Protein AF-A0A6G0VU64-F1 (afdb_monomer)

pLDDT: mean 77.58, std 1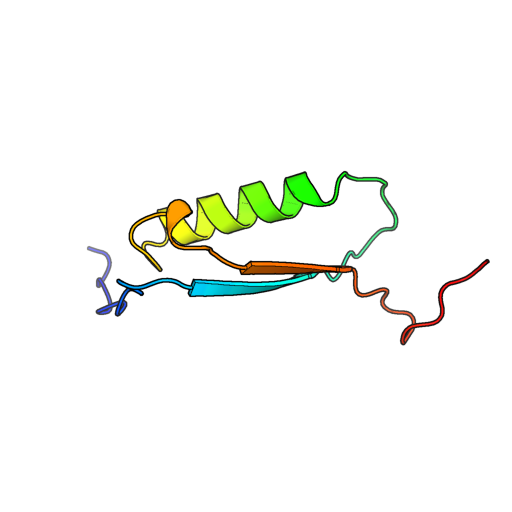6.74, range [32.91, 95.25]

Mean predicted aligned error: 9.25 Å

InterPro domains:
  IPR008822 Holliday junction resolvase RusA-like [PF05866] (3-63)
  IPR036614 Holliday junction resolvase RusA-like superfamily [G3DSA:3.30.1330.70] (1-68)
  IPR036614 Holliday junction resolvase RusA-like superfamily [SSF103084] (6-62)

Radius of gyration: 15.39 Å; Cα contacts (8 Å, |Δi|>4): 65; chains: 1; bounding box: 52×20×31 Å

Secondary structure (DSSP, 8-state):
---------B-S-EEEEEEEE-SS-----HHHHHHHHHHHHHHTTSBS-GGGEEEEEEEEE-TTTT----

Struct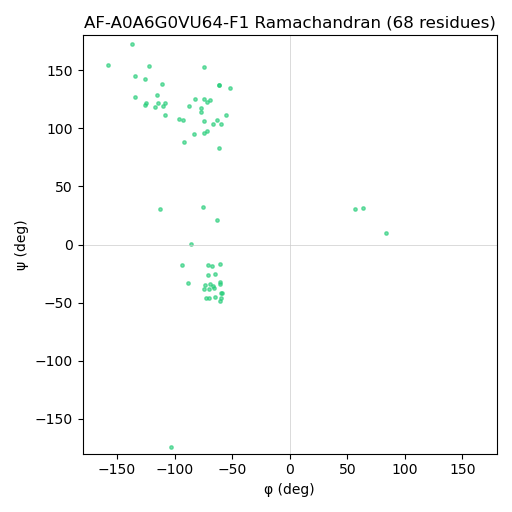ure (mmCIF, N/CA/C/O backbone):
data_AF-A0A6G0VU64-F1
#
_entry.id   AF-A0A6G0VU64-F1
#
loop_
_atom_site.group_PDB
_atom_site.id
_atom_site.type_symbol
_atom_site.label_atom_id
_atom_site.label_alt_id
_atom_site.label_comp_id
_atom_site.label_asym_id
_atom_site.label_entity_id
_atom_site.label_seq_id
_atom_site.pdbx_PDB_ins_code
_atom_site.Cartn_x
_atom_site.Cartn_y
_atom_site.Cartn_z
_atom_site.occupancy
_atom_site.B_iso_or_equiv
_atom_site.auth_seq_id
_atom_site.auth_comp_id
_atom_site.auth_asym_id
_atom_site.auth_atom_id
_atom_site.pdbx_PDB_model_num
ATOM 1 N N . MET A 1 1 ? -26.631 -12.574 -6.528 1.00 40.31 1 MET A N 1
ATOM 2 C CA . MET A 1 1 ? -26.282 -12.146 -5.156 1.00 40.31 1 MET A CA 1
ATOM 3 C C . MET A 1 1 ? -24.904 -12.707 -4.836 1.00 40.31 1 MET A C 1
ATOM 5 O O . MET A 1 1 ? -24.753 -13.919 -4.853 1.00 40.31 1 MET A O 1
ATOM 9 N N . ARG A 1 2 ? -23.881 -11.856 -4.680 1.00 51.06 2 ARG A N 1
ATOM 10 C CA . ARG A 1 2 ? -22.536 -12.299 -4.273 1.00 51.06 2 ARG A CA 1
ATOM 11 C C . ARG A 1 2 ? -22.601 -12.691 -2.796 1.00 51.06 2 ARG A C 1
ATOM 13 O O . ARG A 1 2 ? -23.019 -11.872 -1.983 1.00 51.06 2 ARG A O 1
ATOM 20 N N . GLN A 1 3 ? -22.243 -13.934 -2.483 1.00 50.59 3 GLN A N 1
ATOM 21 C CA . GLN A 1 3 ? -21.983 -14.386 -1.117 1.00 50.59 3 GLN A CA 1
ATOM 22 C C . GLN A 1 3 ? -20.911 -13.453 -0.538 1.00 50.59 3 GLN A C 1
ATOM 24 O O . GLN A 1 3 ? -19.787 -13.432 -1.039 1.00 50.59 3 GLN A O 1
ATOM 29 N N . LYS A 1 4 ? -21.274 -12.620 0.443 1.00 51.59 4 LYS A N 1
ATOM 30 C CA . LYS A 1 4 ? -20.283 -11.949 1.280 1.00 51.59 4 LYS A CA 1
ATOM 31 C C . LYS A 1 4 ? -19.765 -13.026 2.220 1.00 51.59 4 LYS A C 1
ATOM 33 O O . LYS A 1 4 ? -20.430 -13.355 3.193 1.00 51.59 4 LYS A O 1
ATOM 38 N N . SER A 1 5 ? -18.644 -13.640 1.863 1.00 56.66 5 SER A N 1
ATOM 39 C CA . SER A 1 5 ? -17.815 -14.314 2.855 1.00 56.66 5 SER A CA 1
ATOM 40 C C . SER A 1 5 ? -17.555 -13.298 3.964 1.00 56.66 5 SER A C 1
ATOM 42 O O . SER A 1 5 ? -17.271 -12.144 3.637 1.00 56.66 5 SER A O 1
ATOM 44 N N . ASP A 1 6 ? -17.689 -13.686 5.230 1.00 58.06 6 ASP A N 1
ATOM 45 C CA . ASP A 1 6 ? -17.333 -12.842 6.370 1.00 58.06 6 ASP A CA 1
ATOM 46 C C . ASP A 1 6 ? -15.829 -12.527 6.297 1.00 58.06 6 ASP A C 1
ATOM 48 O O . ASP A 1 6 ? -14.990 -13.234 6.854 1.00 58.06 6 ASP A O 1
ATOM 52 N N . CYS A 1 7 ? -15.457 -11.510 5.511 1.00 59.69 7 CYS A N 1
ATOM 53 C CA . CYS A 1 7 ? -14.099 -11.004 5.450 1.00 59.69 7 CYS A CA 1
ATOM 54 C C . CYS A 1 7 ? -13.871 -10.262 6.760 1.00 59.69 7 CYS A C 1
ATOM 56 O O . CYS A 1 7 ? -14.322 -9.133 6.953 1.00 59.69 7 CYS A O 1
ATOM 58 N N . GLN A 1 8 ? -13.242 -10.950 7.707 1.00 76.06 8 GLN A N 1
ATOM 59 C CA . GLN A 1 8 ? -12.873 -10.341 8.969 1.00 76.06 8 GLN A CA 1
ATOM 60 C C . GLN A 1 8 ? -11.878 -9.221 8.674 1.00 76.06 8 GLN A C 1
ATOM 62 O O . GLN A 1 8 ? -10.745 -9.474 8.263 1.00 76.06 8 GLN A O 1
ATOM 67 N N . LYS A 1 9 ? -12.352 -7.982 8.809 1.00 86.12 9 LYS A N 1
ATOM 68 C CA . LYS A 1 9 ? -11.564 -6.791 8.519 1.00 86.12 9 LYS A CA 1
ATOM 69 C C . LYS A 1 9 ? -10.555 -6.551 9.621 1.00 86.12 9 LYS A C 1
ATOM 71 O O . LYS A 1 9 ? -10.799 -6.861 10.788 1.00 86.12 9 LYS A O 1
ATOM 76 N N . PHE A 1 10 ? -9.455 -5.909 9.266 1.00 90.25 10 PHE A N 1
ATOM 77 C CA . PHE A 1 10 ? -8.568 -5.336 10.264 1.00 90.25 10 PHE A CA 1
ATOM 78 C C . PHE A 1 10 ? -9.181 -4.040 10.801 1.00 90.25 10 PHE A C 1
ATOM 80 O O . PHE A 1 10 ? -9.374 -3.085 10.053 1.00 90.25 10 PHE A O 1
ATOM 87 N N . GLU A 1 11 ? -9.484 -3.996 12.099 1.00 88.62 11 GLU A N 1
ATOM 88 C CA . GLU A 1 11 ? -10.027 -2.800 12.770 1.00 88.62 11 GLU A CA 1
ATOM 89 C C . GLU A 1 11 ? -8.943 -1.926 13.422 1.00 88.62 11 GLU A C 1
ATOM 91 O O . GLU A 1 11 ? -9.185 -0.762 13.731 1.00 88.62 11 GLU A O 1
ATOM 96 N N . GLY A 1 12 ? -7.745 -2.479 13.628 1.00 90.56 12 GLY A N 1
ATOM 97 C CA . GLY A 1 12 ? -6.621 -1.808 14.281 1.00 90.56 12 GLY A CA 1
ATOM 98 C C . GLY A 1 12 ? -5.549 -1.311 13.316 1.00 90.56 12 GLY A C 1
ATOM 99 O O . GLY A 1 12 ? -5.682 -1.395 12.098 1.00 90.56 12 GLY A O 1
ATOM 100 N N . GLU A 1 13 ? -4.457 -0.802 13.874 1.00 95.19 13 GLU A N 1
ATOM 101 C CA . GLU A 1 13 ? -3.285 -0.411 13.093 1.00 95.19 13 GLU A CA 1
ATOM 102 C C . GLU A 1 13 ? -2.687 -1.620 12.364 1.00 95.19 13 GLU A C 1
ATOM 104 O O . GLU A 1 13 ? -2.550 -2.703 12.9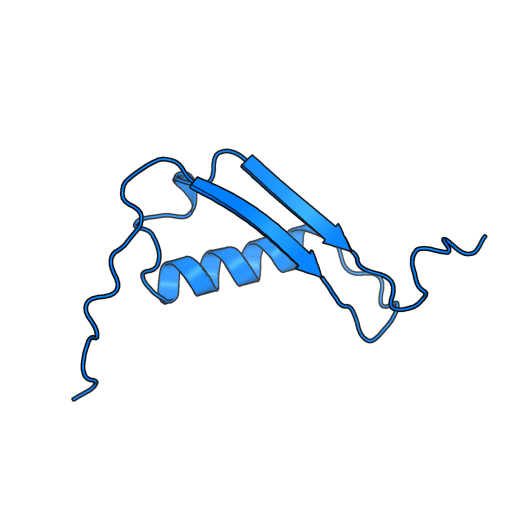38 1.00 95.19 13 GLU A O 1
ATOM 109 N N . VAL A 1 14 ? -2.314 -1.426 11.099 1.00 94.50 14 VAL A N 1
ATOM 110 C CA . VAL A 1 14 ? -1.744 -2.478 10.253 1.00 94.50 14 VAL A CA 1
ATOM 111 C C . VAL A 1 14 ? -0.371 -2.082 9.723 1.00 94.50 14 VAL A C 1
ATOM 113 O O . VAL A 1 14 ? -0.046 -0.903 9.546 1.00 94.50 14 VAL A O 1
ATOM 116 N N . SER A 1 15 ? 0.440 -3.095 9.440 1.00 94.12 15 SER A N 1
ATOM 117 C CA . SER A 1 15 ? 1.666 -2.964 8.664 1.00 94.12 15 SER A CA 1
ATOM 118 C C . SER A 1 15 ? 1.498 -3.663 7.318 1.00 94.12 15 SER A C 1
ATOM 120 O O . SER A 1 15 ? 0.918 -4.745 7.226 1.00 94.12 15 SER A O 1
ATOM 122 N N . VAL A 1 16 ? 1.993 -3.031 6.256 1.00 92.69 16 VAL A N 1
ATOM 123 C CA . VAL A 1 16 ? 1.899 -3.540 4.885 1.00 92.69 16 VAL A CA 1
ATOM 124 C C . VAL A 1 16 ? 3.296 -3.863 4.381 1.00 92.69 16 VAL A C 1
ATOM 1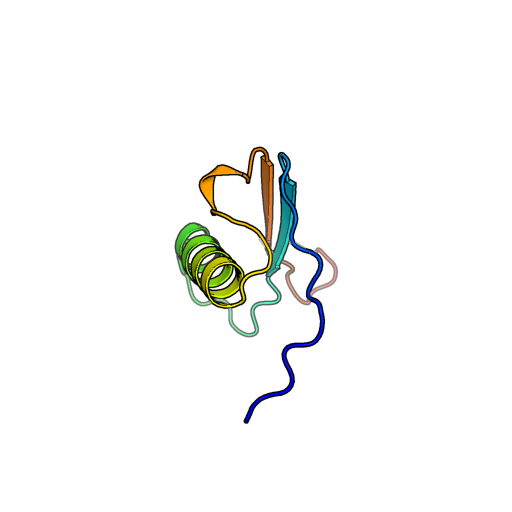26 O O . VAL A 1 16 ? 4.163 -2.992 4.317 1.00 92.69 16 VAL A O 1
ATOM 129 N N . LEU A 1 17 ? 3.501 -5.117 3.987 1.00 92.38 17 LEU A N 1
ATOM 130 C CA . LEU A 1 17 ? 4.691 -5.563 3.272 1.00 92.38 17 LEU A CA 1
ATOM 131 C C . LEU A 1 17 ?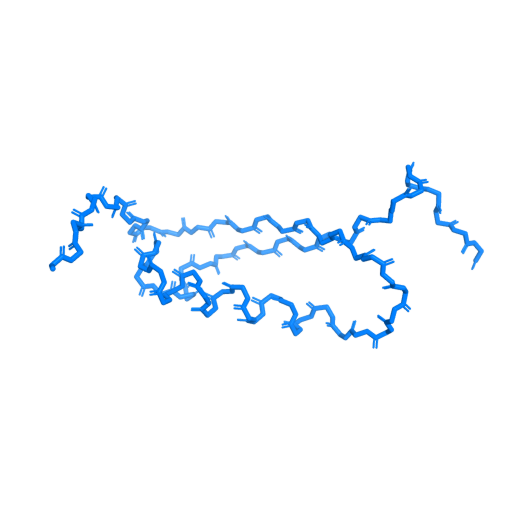 4.308 -5.871 1.825 1.00 92.38 17 LEU A C 1
ATOM 133 O O . LEU A 1 17 ? 3.447 -6.712 1.573 1.00 92.38 17 LEU A O 1
ATOM 137 N N . MET A 1 18 ? 4.957 -5.204 0.876 1.00 89.06 18 MET A N 1
ATOM 138 C CA . MET A 1 18 ? 4.685 -5.354 -0.548 1.00 89.06 18 MET A CA 1
ATOM 139 C C . MET A 1 18 ? 5.954 -5.723 -1.302 1.00 89.06 18 MET A C 1
ATOM 141 O O . MET A 1 18 ? 6.921 -4.967 -1.315 1.00 89.06 18 MET A O 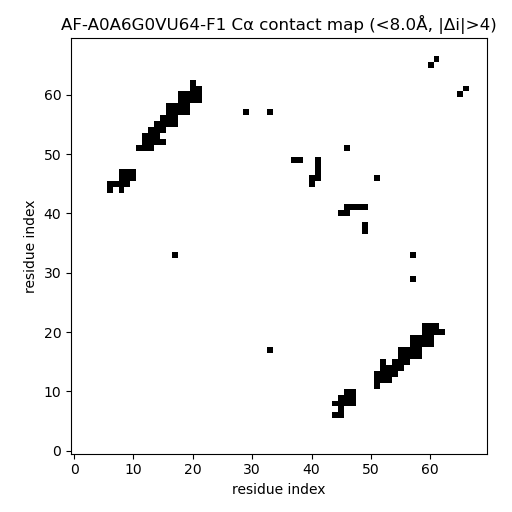1
ATOM 145 N N . GLN A 1 19 ? 5.917 -6.866 -1.982 1.00 87.88 19 GLN A N 1
ATOM 146 C CA . GLN A 1 19 ? 7.001 -7.336 -2.839 1.00 87.88 19 GLN A CA 1
ATOM 147 C C . GLN A 1 19 ? 6.578 -7.224 -4.304 1.00 87.88 19 GLN A C 1
ATOM 149 O O . GLN A 1 19 ? 5.670 -7.912 -4.769 1.00 87.88 19 GLN A O 1
ATOM 154 N N . LEU A 1 20 ? 7.222 -6.316 -5.032 1.00 83.94 20 LEU A N 1
ATOM 155 C CA . LEU A 1 20 ? 6.933 -6.014 -6.427 1.00 83.94 20 LEU A CA 1
ATOM 156 C C . LEU A 1 20 ? 7.820 -6.859 -7.341 1.00 83.94 20 LEU A C 1
ATOM 158 O O . LEU A 1 20 ? 9.008 -6.575 -7.502 1.00 83.94 20 LEU A O 1
ATOM 162 N N . TYR A 1 21 ? 7.217 -7.853 -7.989 1.00 83.62 21 TYR A N 1
ATOM 163 C CA . TYR A 1 21 ? 7.853 -8.670 -9.025 1.00 83.62 21 TYR A CA 1
ATOM 164 C C . TYR A 1 21 ? 7.581 -8.046 -10.394 1.00 83.62 21 TYR A C 1
ATOM 166 O O . TYR A 1 21 ? 6.575 -8.331 -11.047 1.00 83.62 21 TYR A O 1
ATOM 174 N N . LEU A 1 22 ? 8.449 -7.128 -10.815 1.00 75.69 22 LEU A N 1
ATOM 175 C CA . LEU A 1 22 ? 8.262 -6.410 -12.073 1.00 75.69 22 LEU A CA 1
ATOM 176 C C . LEU A 1 22 ? 8.758 -7.263 -13.251 1.00 75.69 22 LEU A C 1
ATOM 178 O O . LEU A 1 22 ? 9.927 -7.648 -13.268 1.00 75.69 22 LEU A O 1
ATOM 182 N N . PRO A 1 23 ? 7.925 -7.519 -14.278 1.00 71.44 23 PRO A N 1
ATOM 183 C CA . PRO A 1 23 ? 8.355 -8.288 -15.445 1.00 71.44 23 PRO A CA 1
ATOM 184 C C . PRO A 1 23 ? 9.334 -7.504 -16.330 1.00 71.44 23 PRO A C 1
ATOM 186 O O . PRO A 1 23 ? 10.148 -8.101 -17.023 1.00 71.44 23 PRO A O 1
ATOM 189 N N . ASN A 1 24 ? 9.273 -6.167 -16.297 1.00 65.88 24 ASN A N 1
ATOM 190 C CA . ASN A 1 24 ? 10.058 -5.283 -17.155 1.00 65.88 24 ASN A CA 1
ATOM 191 C C . ASN A 1 24 ? 10.683 -4.140 -16.343 1.00 65.88 24 ASN A C 1
ATOM 193 O O . ASN A 1 24 ? 10.044 -3.584 -15.450 1.00 65.88 24 ASN A O 1
ATOM 197 N N . LYS A 1 25 ? 11.894 -3.710 -16.726 1.00 64.94 25 LYS A N 1
ATOM 198 C CA . LYS A 1 25 ? 12.663 -2.613 -16.093 1.00 64.94 25 LYS A CA 1
ATOM 199 C C . LYS A 1 25 ? 12.142 -1.207 -16.433 1.00 64.94 25 LYS A C 1
ATOM 201 O O . LYS A 1 25 ? 12.913 -0.259 -16.561 1.00 64.94 25 LYS A O 1
ATOM 206 N N . ILE A 1 26 ? 10.834 -1.059 -16.628 1.00 68.56 26 ILE A N 1
ATOM 207 C CA . ILE A 1 26 ? 10.244 0.242 -16.948 1.00 68.56 26 ILE A CA 1
ATOM 208 C C . ILE A 1 26 ? 10.346 1.121 -15.702 1.00 68.56 26 ILE A C 1
ATOM 210 O O . ILE A 1 26 ? 9.880 0.748 -14.622 1.00 68.56 26 ILE A O 1
ATOM 214 N N . LYS A 1 27 ? 10.962 2.295 -15.860 1.00 64.94 27 LYS A N 1
ATOM 215 C CA . LYS A 1 27 ? 11.081 3.286 -14.794 1.00 64.94 27 LYS A CA 1
ATOM 216 C C . LYS A 1 27 ? 9.686 3.827 -14.472 1.00 64.94 27 LYS A C 1
ATOM 218 O O . LYS A 1 27 ? 9.114 4.591 -15.240 1.00 64.94 27 LYS A O 1
ATOM 223 N N . ARG A 1 28 ? 9.136 3.367 -13.354 1.00 70.44 28 ARG A N 1
ATOM 224 C CA . ARG A 1 28 ? 7.925 3.887 -12.720 1.00 70.44 28 ARG A CA 1
ATOM 225 C C . ARG A 1 28 ? 8.259 4.215 -11.279 1.00 70.44 28 ARG A C 1
ATOM 227 O O . ARG A 1 28 ? 9.022 3.473 -10.640 1.00 70.44 28 ARG A O 1
ATOM 234 N N . ASP A 1 29 ? 7.676 5.301 -10.804 1.00 74.94 29 ASP A N 1
ATOM 235 C CA . ASP A 1 29 ? 7.780 5.699 -9.411 1.00 74.94 29 ASP A CA 1
ATOM 236 C C . ASP A 1 29 ? 7.160 4.607 -8.524 1.00 74.94 29 ASP A C 1
ATOM 238 O O . ASP A 1 29 ? 6.189 3.941 -8.897 1.00 74.94 29 ASP A O 1
ATOM 242 N N . VAL A 1 30 ? 7.833 4.299 -7.415 1.00 67.44 30 VAL A N 1
ATOM 243 C CA . VAL A 1 30 ? 7.493 3.150 -6.552 1.00 67.44 30 VAL A CA 1
ATOM 244 C C . VAL A 1 30 ? 6.173 3.380 -5.819 1.00 67.44 30 VAL A C 1
ATOM 246 O O . VAL A 1 30 ? 5.397 2.448 -5.622 1.00 67.44 30 VAL A O 1
ATOM 249 N N . ASP A 1 31 ? 5.915 4.634 -5.479 1.00 75.38 31 ASP A N 1
ATOM 250 C CA . ASP A 1 31 ? 4.712 5.142 -4.827 1.00 75.38 31 ASP A CA 1
ATOM 251 C C . ASP A 1 31 ? 3.432 4.904 -5.649 1.00 75.38 31 ASP A C 1
ATOM 253 O O . ASP A 1 31 ? 2.381 4.592 -5.080 1.00 75.38 31 ASP A O 1
ATOM 257 N N . ASN A 1 32 ? 3.523 4.949 -6.983 1.00 80.88 32 ASN A N 1
ATOM 258 C CA . ASN A 1 32 ? 2.388 4.659 -7.865 1.00 80.88 32 ASN A CA 1
ATOM 259 C C . ASN A 1 32 ? 1.851 3.230 -7.683 1.00 80.88 32 ASN A C 1
ATOM 261 O O . ASN A 1 32 ? 0.645 3.011 -7.803 1.00 80.88 32 ASN A O 1
ATOM 265 N N . TYR A 1 33 ? 2.715 2.261 -7.359 1.00 81.00 33 TYR A N 1
ATOM 266 C CA . TYR A 1 33 ? 2.274 0.891 -7.082 1.00 81.00 33 TYR A CA 1
ATOM 267 C C . TYR A 1 33 ? 1.564 0.795 -5.737 1.00 81.00 33 TYR A C 1
ATOM 269 O O . TYR A 1 33 ? 0.482 0.214 -5.663 1.00 81.00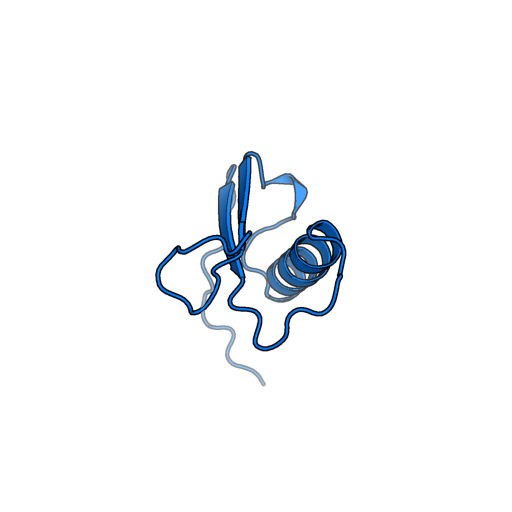 33 TYR A O 1
ATOM 277 N N . SER A 1 34 ? 2.131 1.401 -4.688 1.00 85.81 34 SER A N 1
ATOM 278 C CA . SER A 1 34 ? 1.503 1.383 -3.367 1.00 85.81 34 SER A CA 1
ATOM 279 C C . SER A 1 34 ? 0.122 2.025 -3.388 1.00 85.81 34 SER A C 1
ATOM 281 O O . SER A 1 34 ? -0.808 1.450 -2.835 1.00 85.81 34 SER A O 1
ATOM 283 N N . LYS A 1 35 ? -0.052 3.151 -4.094 1.00 86.94 35 LYS A N 1
ATOM 284 C CA . LYS A 1 35 ? -1.347 3.839 -4.155 1.00 86.94 35 LYS A CA 1
ATOM 285 C C . LYS A 1 35 ? -2.444 2.953 -4.748 1.00 86.94 35 LYS A C 1
ATOM 287 O O . LYS A 1 35 ? -3.511 2.841 -4.160 1.00 86.94 35 LYS A O 1
ATOM 292 N N . GLY A 1 36 ? -2.175 2.304 -5.884 1.00 88.38 36 GLY A N 1
ATOM 293 C CA . GLY A 1 36 ? -3.161 1.441 -6.541 1.00 88.38 36 GLY A CA 1
ATOM 294 C C . GLY A 1 36 ? -3.501 0.187 -5.733 1.00 88.38 36 GLY A C 1
ATOM 295 O O . GLY A 1 36 ? -4.653 -0.245 -5.712 1.00 88.38 36 GLY A O 1
ATOM 296 N N . VAL A 1 37 ? -2.513 -0.390 -5.041 1.00 89.62 37 VAL A N 1
ATOM 297 C CA . VAL A 1 37 ? -2.742 -1.562 -4.186 1.00 89.62 37 VAL A CA 1
ATOM 298 C C . VAL A 1 37 ? -3.548 -1.187 -2.945 1.00 89.62 37 VAL A C 1
ATOM 300 O O . VAL A 1 37 ? -4.513 -1.881 -2.647 1.00 89.62 37 VAL A O 1
ATOM 303 N N . LEU A 1 38 ? -3.205 -0.096 -2.252 1.00 91.44 38 LEU A N 1
ATOM 304 C CA . LEU A 1 38 ? -3.955 0.360 -1.076 1.00 91.44 38 LEU A CA 1
ATOM 305 C C . LEU A 1 38 ? -5.414 0.673 -1.429 1.00 91.44 38 LEU A C 1
ATOM 307 O O . LEU A 1 38 ? -6.314 0.175 -0.761 1.00 91.44 38 LEU A O 1
ATOM 311 N N . ASP A 1 39 ? -5.647 1.393 -2.530 1.00 90.81 39 ASP A N 1
ATOM 312 C CA . ASP A 1 39 ? -6.995 1.698 -3.027 1.00 90.81 39 ASP A CA 1
ATOM 313 C C . ASP A 1 39 ? -7.798 0.419 -3.327 1.00 90.81 39 ASP A C 1
ATOM 315 O O . ASP A 1 39 ? -8.954 0.281 -2.926 1.00 90.81 39 ASP A O 1
ATOM 319 N N . SER A 1 40 ? -7.150 -0.577 -3.942 1.00 90.94 40 SER A N 1
ATOM 320 C CA . SER A 1 40 ? -7.772 -1.877 -4.217 1.00 90.94 40 SER A CA 1
ATOM 321 C C . SER A 1 40 ? -8.102 -2.658 -2.940 1.00 90.94 40 SER A C 1
ATOM 323 O O . SER A 1 40 ? -9.134 -3.323 -2.891 1.00 90.94 40 SER A O 1
ATOM 325 N N . LEU A 1 41 ? -7.250 -2.593 -1.909 1.00 90.62 41 LEU A N 1
ATOM 326 C CA . LEU A 1 41 ? -7.473 -3.256 -0.617 1.00 90.62 41 LEU A CA 1
ATOM 327 C C . LEU A 1 41 ? -8.609 -2.595 0.174 1.00 90.62 41 LEU A C 1
ATOM 329 O O . LEU A 1 41 ? -9.429 -3.304 0.758 1.00 90.62 41 LEU A O 1
ATOM 333 N N . THR A 1 42 ? -8.706 -1.264 0.124 1.00 91.19 42 THR A N 1
ATOM 334 C CA . THR A 1 42 ? -9.838 -0.510 0.680 1.00 91.19 42 THR A CA 1
ATOM 335 C C . THR A 1 42 ? -11.131 -0.844 -0.068 1.00 91.19 42 THR A C 1
ATOM 337 O O . THR A 1 42 ? -12.141 -1.161 0.554 1.00 91.19 42 THR A O 1
ATOM 340 N N . GLY A 1 43 ? -11.105 -0.890 -1.406 1.00 89.44 43 GLY A N 1
ATOM 341 C CA . GLY A 1 43 ? -12.257 -1.307 -2.217 1.00 89.44 43 GLY A CA 1
ATOM 342 C C . GLY A 1 43 ? -12.666 -2.776 -2.023 1.00 89.44 43 GLY A C 1
ATOM 343 O O . GLY A 1 43 ? -13.828 -3.129 -2.235 1.00 89.44 43 GLY A O 1
ATOM 344 N N . ALA A 1 44 ? -11.727 -3.629 -1.605 1.00 89.81 44 ALA A N 1
ATOM 345 C CA . ALA A 1 44 ? -11.959 -5.026 -1.241 1.00 89.81 44 ALA A CA 1
ATOM 346 C C . ALA A 1 44 ? -12.393 -5.219 0.222 1.00 89.81 44 ALA A C 1
ATOM 348 O O . ALA A 1 44 ? -12.642 -6.355 0.623 1.00 89.81 44 ALA A O 1
ATOM 349 N N . ASP A 1 45 ? -12.526 -4.133 0.990 1.00 89.44 45 ASP A N 1
ATOM 350 C CA . ASP A 1 45 ? -13.045 -4.140 2.358 1.00 89.44 45 ASP A CA 1
ATOM 351 C C . ASP A 1 45 ? -12.160 -4.938 3.344 1.00 89.44 45 ASP A C 1
ATOM 353 O O . ASP A 1 45 ? -12.660 -5.543 4.290 1.00 89.44 45 ASP A O 1
ATOM 357 N N . ILE A 1 46 ? -10.837 -4.967 3.109 1.00 89.94 46 ILE A N 1
ATOM 358 C CA . ILE A 1 46 ? -9.843 -5.700 3.927 1.00 89.94 46 ILE A CA 1
ATOM 359 C C . ILE A 1 46 ? -9.589 -5.012 5.279 1.00 89.94 46 ILE A C 1
ATOM 361 O O . ILE A 1 46 ? -9.375 -5.666 6.300 1.00 89.94 46 ILE A O 1
ATOM 365 N N . TRP A 1 47 ? -9.626 -3.686 5.288 1.00 92.88 47 TRP A N 1
ATOM 366 C CA . TRP A 1 47 ? -9.550 -2.802 6.454 1.00 92.88 47 TRP A CA 1
ATOM 367 C C . TRP A 1 47 ? -10.599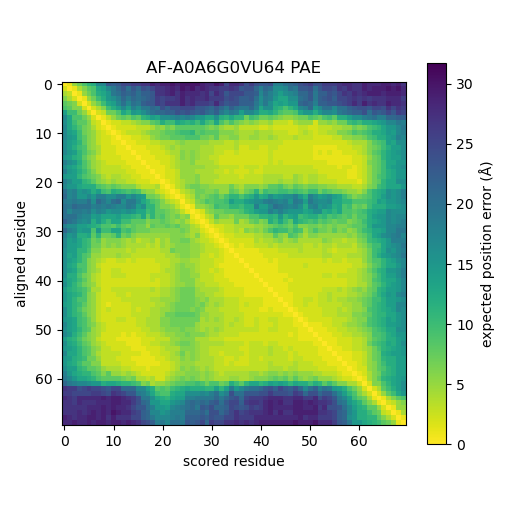 -1.697 6.287 1.00 92.88 47 TRP A C 1
ATOM 369 O O . TRP A 1 47 ? -11.226 -1.603 5.232 1.00 92.88 47 TRP A O 1
ATOM 379 N N . ASN A 1 48 ? -10.810 -0.858 7.301 1.00 89.06 48 ASN A N 1
ATOM 380 C CA . ASN A 1 48 ? -11.768 0.246 7.193 1.00 89.06 48 ASN A CA 1
ATOM 381 C C . ASN A 1 48 ? -11.232 1.388 6.327 1.00 89.06 48 ASN A C 1
ATOM 383 O O . ASN A 1 48 ? -12.002 1.986 5.580 1.00 89.06 48 ASN A O 1
ATOM 387 N N . ASP A 1 49 ? -9.936 1.691 6.434 1.00 88.25 49 ASP A N 1
ATOM 388 C CA . ASP A 1 49 ? -9.311 2.787 5.695 1.00 88.25 49 ASP A CA 1
ATOM 389 C C . ASP A 1 49 ? -7.791 2.602 5.552 1.00 88.25 49 ASP A C 1
ATOM 391 O O . ASP A 1 49 ? -7.149 1.973 6.400 1.00 88.25 49 ASP A O 1
ATOM 395 N N . ASP A 1 50 ? -7.195 3.188 4.508 1.00 87.75 50 ASP A N 1
ATOM 396 C CA . ASP A 1 50 ? -5.741 3.141 4.293 1.00 87.75 50 ASP A CA 1
ATOM 397 C C . ASP A 1 50 ? -4.961 3.930 5.365 1.00 87.75 50 ASP A C 1
ATOM 399 O O . ASP A 1 50 ? -3.790 3.640 5.624 1.00 87.75 50 ASP A O 1
ATOM 403 N N . SER A 1 51 ? -5.635 4.832 6.087 1.00 90.44 51 SER A N 1
ATOM 404 C CA . SER A 1 51 ? -5.111 5.524 7.271 1.00 90.44 51 SER A CA 1
ATOM 405 C C . SER A 1 51 ? -4.730 4.596 8.434 1.00 90.44 51 SER A C 1
ATOM 407 O O . SER A 1 51 ? -3.958 5.001 9.309 1.00 90.44 51 SER A O 1
ATOM 409 N N . GLN A 1 52 ? -5.198 3.342 8.441 1.00 94.31 52 GLN A N 1
ATOM 410 C CA . GLN A 1 52 ? -4.770 2.327 9.410 1.00 94.31 52 GLN A CA 1
ATOM 411 C C . GLN A 1 52 ? -3.332 1.839 9.173 1.00 94.31 52 GLN A C 1
ATOM 413 O O . GLN A 1 52 ? -2.732 1.248 10.076 1.00 94.31 52 GLN A O 1
ATOM 418 N N . VAL A 1 53 ? -2.761 2.067 7.985 1.00 93.50 53 VAL A N 1
ATOM 419 C CA . VAL A 1 53 ? -1.401 1.636 7.645 1.00 93.50 53 VAL A CA 1
ATOM 420 C C . VAL A 1 53 ? -0.383 2.536 8.347 1.00 93.50 53 VAL A C 1
ATOM 422 O O . VAL A 1 53 ? -0.147 3.677 7.955 1.00 93.50 53 VAL A O 1
ATOM 425 N N . ARG A 1 54 ? 0.267 2.010 9.390 1.00 95.25 54 ARG A N 1
ATOM 426 C CA . ARG A 1 54 ? 1.306 2.736 10.145 1.00 95.25 54 ARG A CA 1
ATOM 427 C C . ARG A 1 54 ? 2.698 2.573 9.569 1.00 95.25 54 ARG A C 1
ATOM 429 O O . ARG A 1 54 ? 3.522 3.478 9.665 1.00 95.25 54 ARG A O 1
ATOM 436 N N . VAL A 1 55 ? 2.964 1.405 9.002 1.00 93.06 55 VAL A N 1
ATOM 437 C CA . VAL A 1 55 ? 4.258 1.057 8.422 1.00 93.06 55 VAL A CA 1
ATOM 438 C C . VAL A 1 55 ? 4.001 0.405 7.079 1.00 93.06 55 VAL A C 1
ATOM 440 O O . VAL A 1 55 ? 3.250 -0.565 6.995 1.00 93.06 55 VAL A O 1
ATOM 443 N N . MET A 1 56 ? 4.641 0.923 6.036 1.00 92.00 56 MET A N 1
ATOM 444 C CA . MET A 1 56 ? 4.600 0.334 4.706 1.00 92.00 56 MET A CA 1
ATOM 445 C C . MET A 1 56 ? 6.022 0.103 4.205 1.00 92.00 56 MET A C 1
ATOM 447 O O . MET A 1 56 ? 6.796 1.047 4.052 1.00 92.00 56 MET A O 1
ATOM 451 N N . SER A 1 57 ? 6.336 -1.157 3.920 1.00 90.94 57 SER A N 1
ATOM 452 C CA . SER A 1 57 ? 7.599 -1.580 3.320 1.00 90.94 57 SER A CA 1
ATOM 453 C C . SER A 1 57 ? 7.333 -2.056 1.900 1.00 90.94 57 SER A C 1
ATOM 455 O O . SER A 1 57 ? 6.575 -3.004 1.694 1.00 90.94 57 SER A O 1
ATOM 457 N N . VAL A 1 58 ? 7.952 -1.399 0.919 1.00 87.31 58 VAL A N 1
ATOM 458 C CA . VAL A 1 58 ? 7.831 -1.763 -0.497 1.00 87.31 58 VAL A CA 1
ATOM 459 C C . VAL A 1 58 ? 9.195 -2.172 -1.026 1.00 87.31 58 VAL A C 1
ATOM 461 O O . VAL A 1 58 ? 10.129 -1.371 -1.072 1.00 87.31 58 VAL A O 1
ATOM 464 N N . GLU A 1 59 ? 9.296 -3.419 -1.463 1.00 85.38 59 GLU A N 1
ATOM 465 C CA . GLU A 1 59 ? 10.519 -4.014 -1.983 1.00 85.38 59 GLU A CA 1
ATOM 466 C C . GLU A 1 59 ? 10.336 -4.355 -3.459 1.00 85.38 59 GLU A C 1
ATOM 468 O O . GLU A 1 59 ? 9.371 -5.010 -3.849 1.00 85.38 59 GLU A O 1
ATOM 473 N N . LYS A 1 60 ? 11.272 -3.918 -4.305 1.00 80.88 60 LYS A N 1
ATOM 474 C CA . LYS A 1 60 ? 11.347 -4.382 -5.693 1.00 80.88 60 LYS A CA 1
ATOM 475 C C . LYS A 1 60 ? 12.189 -5.646 -5.732 1.00 80.88 60 LYS A C 1
ATOM 477 O O . LYS A 1 60 ? 13.364 -5.605 -5.371 1.00 80.88 60 LYS A O 1
ATOM 482 N N . ILE A 1 61 ? 11.586 -6.743 -6.177 1.00 79.69 61 ILE A N 1
ATOM 483 C CA . ILE A 1 61 ? 12.280 -8.011 -6.355 1.00 79.69 61 ILE A CA 1
ATOM 484 C C . ILE A 1 61 ? 12.703 -8.110 -7.814 1.00 79.69 61 ILE A C 1
ATOM 486 O O . ILE A 1 61 ? 11.882 -8.289 -8.716 1.00 79.69 61 ILE A O 1
ATOM 490 N N . ASP A 1 62 ? 14.004 -7.979 -8.047 1.00 70.81 62 ASP A N 1
ATOM 491 C CA . ASP A 1 62 ? 14.588 -8.297 -9.340 1.00 70.81 62 ASP A CA 1
ATOM 492 C C . ASP A 1 62 ? 14.627 -9.827 -9.470 1.00 70.81 62 ASP A C 1
ATOM 494 O O . ASP A 1 62 ? 15.222 -10.505 -8.629 1.00 70.81 62 ASP A O 1
ATOM 498 N N . ASN A 1 63 ? 14.044 -10.384 -10.538 1.00 60.94 63 ASN A N 1
ATOM 499 C CA . ASN A 1 63 ? 14.043 -11.827 -10.858 1.00 60.94 63 ASN A CA 1
ATOM 500 C C . ASN A 1 63 ? 15.453 -12.421 -11.139 1.00 60.94 63 ASN A C 1
ATOM 502 O O . ASN A 1 63 ? 15.581 -13.476 -11.751 1.00 60.94 63 ASN A O 1
ATOM 506 N N . ASN A 1 64 ? 16.516 -11.766 -10.665 1.00 54.31 64 ASN A N 1
ATOM 507 C CA . ASN A 1 64 ? 17.925 -12.142 -10.779 1.00 54.31 64 ASN A CA 1
ATOM 508 C C . ASN A 1 64 ? 18.546 -12.521 -9.418 1.00 54.31 64 ASN A C 1
ATOM 510 O O . ASN A 1 64 ? 19.723 -12.252 -9.183 1.00 54.31 64 ASN A O 1
ATOM 514 N N . GLY A 1 65 ? 17.772 -13.076 -8.478 1.00 51.91 65 GLY A N 1
ATOM 515 C CA . GLY A 1 65 ? 18.324 -13.584 -7.212 1.00 51.91 65 GLY A CA 1
ATOM 516 C C . GLY A 1 65 ? 19.111 -12.550 -6.389 1.00 51.91 65 GLY A C 1
ATOM 517 O O . GLY A 1 65 ? 20.058 -12.915 -5.701 1.00 51.91 65 GLY A O 1
ATOM 518 N N . GLY A 1 66 ? 18.762 -11.261 -6.480 1.00 45.78 66 GLY A N 1
ATOM 519 C CA . GLY A 1 66 ? 19.408 -10.199 -5.700 1.00 45.78 66 GLY A CA 1
ATOM 520 C C . GLY A 1 66 ? 20.720 -9.639 -6.266 1.00 45.78 66 GLY A C 1
ATOM 521 O O . GLY A 1 66 ? 21.376 -8.854 -5.582 1.00 45.78 66 GLY A O 1
ATOM 522 N N . VAL A 1 67 ? 21.116 -9.964 -7.502 1.00 44.44 67 VAL A N 1
ATOM 523 C CA . VAL A 1 67 ? 22.291 -9.322 -8.115 1.00 44.44 67 VAL A CA 1
ATOM 524 C C . VAL A 1 67 ? 21.885 -7.979 -8.728 1.00 44.44 67 VAL A C 1
ATOM 526 O O . VAL A 1 67 ? 21.426 -7.906 -9.871 1.00 44.44 67 VAL A O 1
ATOM 529 N N . LYS A 1 68 ? 22.072 -6.900 -7.956 1.00 47.06 68 LYS A N 1
ATOM 530 C CA . LYS A 1 68 ? 22.086 -5.525 -8.474 1.00 47.06 68 LYS A CA 1
ATOM 531 C C . LYS A 1 68 ? 23.214 -5.415 -9.499 1.00 47.06 68 LYS A C 1
ATOM 533 O O . LYS A 1 68 ? 24.387 -5.390 -9.141 1.00 47.06 68 LYS A O 1
ATOM 538 N N . GLY A 1 69 ? 22.861 -5.412 -10.779 1.00 42.94 69 GLY A N 1
ATOM 539 C CA . GLY A 1 69 ? 23.815 -5.160 -11.848 1.00 42.94 69 GLY A CA 1
ATOM 540 C C . GLY A 1 69 ? 24.129 -3.670 -11.942 1.00 42.94 69 GLY A C 1
ATOM 541 O O . GLY A 1 69 ? 23.230 -2.924 -12.318 1.00 42.94 69 GLY A O 1
ATOM 542 N N . GLY A 1 70 ? 25.386 -3.320 -11.638 1.00 32.91 70 GLY A N 1
ATOM 543 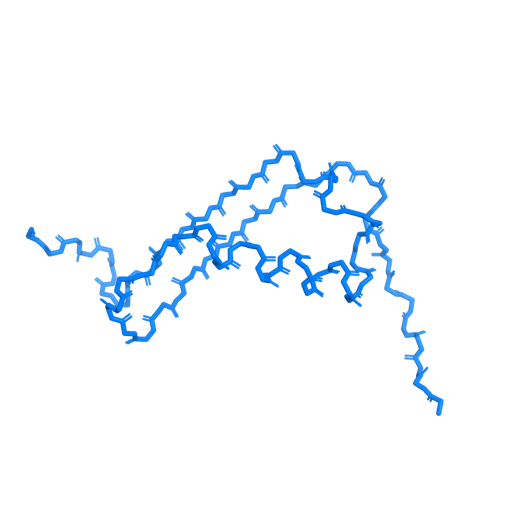C CA . GLY A 1 70 ? 26.143 -2.173 -12.170 1.00 32.91 70 GLY A CA 1
ATOM 544 C C . GLY A 1 70 ? 25.660 -0.783 -11.801 1.00 32.91 70 GLY A C 1
ATOM 545 O O . GLY A 1 70 ? 24.751 -0.289 -12.498 1.00 32.91 70 GLY A O 1
#

Nearest PDB structures (foldseek):
  2h8e-assembly1_A  TM=9.495E-01  e=2.950E-03  Escherichia coli
  2h8c-assembly2_D  TM=8.945E-01  e=2.415E-03  Escherichia coli
  1q8r-assembly1_A  TM=9.357E-01  e=3.371E-03  Escherichia coli
  1q8r-assembly1_B  TM=9.590E-01  e=4.705E-03  Escherichia coli
  2h8c-assembly2_C  TM=8.578E-01  e=5.748E-03  Escherichia coli

Solvent-accessible surface area (backbone atoms only — not comparable to full-atom values): 4671 Å² total; per-residue (Å²): 133,82,82,76,68,88,67,82,50,48,87,59,80,41,73,46,81,44,78,44,74,63,94,61,94,70,93,66,68,69,63,64,54,53,52,56,49,48,53,50,41,42,76,66,48,50,32,87,49,71,84,34,54,79,45,78,48,80,43,80,45,62,95,58,87,76,65,82,78,131

Sequence (70 aa):
MRQKSDCQKFEGEVSVLMQLYLPNKIKRDVDNYSKGVLDSLTGADIWNDDSQVRVMSVEKIDNNGGVKGG

Foldseek 3Di:
DDPPDPLPADAAADEEEEEAADPDPDDDDQVVVVVVVQVVCCVVRNYVHSVSHPHYHYHYDDPPNPDPDD

Organism: Aphis craccivora (NCBI:txid307492)